Protein AF-A0A946TD52-F1 (afdb_monomer)

Foldseek 3Di:
DDDDDPPPCVVVVVPPDCDPCLADQLAPVQRHGLNNLLVVVVVPDQAPVSCCVVRVGCVPPNPSRVVSNVSSVVSVVVD

Radius o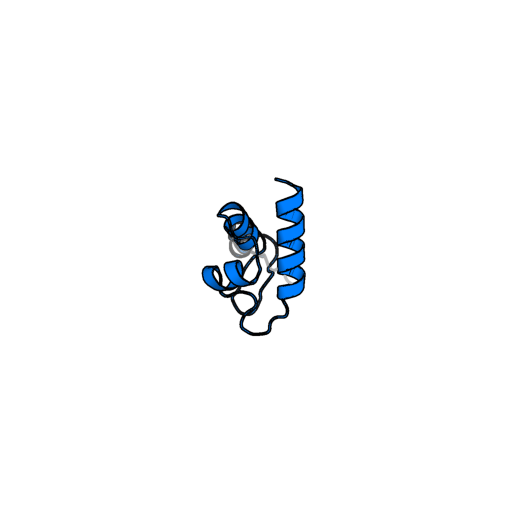f gyration: 19.47 Å; Cα contacts (8 Å, |Δi|>4): 72; chains: 1; bounding box: 36×58×21 Å

Nearest PDB structures (foldseek):
  6e6r-assembly1_A  TM=9.475E-01  e=3.234E-04  Pseudomonas aeruginosa
  4e6k-assembly1_G  TM=9.247E-01  e=7.553E-04  Pseudomonas aeruginosa PAO1
  6e6s-assembly2_B  TM=9.027E-01  e=1.227E-03  Pseudomonas aeruginosa

Solvent-accessible surface area (backbone atoms only — not comparable to full-atom values): 4946 Å² total; per-residue (Å²): 132,83,88,77,81,79,58,90,63,62,62,67,77,66,57,72,76,83,64,78,88,46,66,58,78,54,26,80,92,67,69,36,28,45,47,62,50,50,56,41,35,76,73,67,38,83,44,58,68,52,41,23,72,75,59,53,38,54,72,81,87,40,80,34,41,68,57,45,49,50,50,47,56,52,55,65,70,76,108

Secondary structure (DSSP, 8-state):
-------TTHHHHS---------SEEETTTTEEHHHHHHHHHTT--SHHHHHHHH-TTSSS-TTHHHHHHHHHHHHHH-

pLDDT: mean 81.09, std 13.6, range [47.0, 93.12]

Mean predicted aligned error: 10.3 Å

Structure (mmCIF, N/CA/C/O backbone):
data_AF-A0A946TD52-F1
#
_entry.id   AF-A0A946TD52-F1
#
loop_
_atom_site.group_PDB
_atom_site.id
_atom_site.type_symbol
_atom_site.label_atom_id
_atom_site.label_alt_id
_atom_site.label_comp_id
_atom_site.label_asym_id
_atom_site.label_entity_id
_atom_site.label_seq_id
_atom_site.pdbx_PDB_ins_code
_atom_site.Cartn_x
_atom_site.Cartn_y
_atom_site.Cartn_z
_atom_site.occupancy
_atom_site.B_iso_or_equiv
_atom_site.auth_seq_id
_atom_site.auth_comp_id
_atom_site.auth_asym_id
_atom_site.auth_atom_id
_atom_site.pdbx_PDB_model_num
ATOM 1 N N . LEU A 1 1 ? 21.838 50.567 11.291 1.00 47.00 1 LEU A N 1
ATOM 2 C CA . LEU A 1 1 ? 21.967 49.631 10.156 1.00 47.00 1 LEU A CA 1
ATOM 3 C C . LEU A 1 1 ? 20.563 49.183 9.823 1.00 47.00 1 LEU A C 1
ATOM 5 O O . LEU A 1 1 ? 19.855 48.800 10.742 1.00 47.00 1 LEU A O 1
ATOM 9 N N . PHE A 1 2 ? 20.163 49.439 8.584 1.00 47.69 2 PHE A N 1
ATOM 10 C CA . PHE A 1 2 ? 18.789 49.678 8.167 1.00 47.69 2 PHE A CA 1
ATOM 11 C C . PHE A 1 2 ? 17.832 48.502 8.404 1.00 47.69 2 PHE A C 1
ATOM 13 O O . PHE A 1 2 ? 18.150 47.348 8.138 1.00 47.69 2 PHE A O 1
ATOM 20 N N . ASP A 1 3 ? 16.672 48.893 8.924 1.00 57.00 3 ASP A N 1
ATOM 21 C CA . ASP A 1 3 ? 15.366 48.249 8.873 1.00 57.00 3 ASP A CA 1
ATOM 22 C C . ASP A 1 3 ? 15.040 47.924 7.403 1.00 57.00 3 ASP A C 1
ATOM 24 O O . ASP A 1 3 ? 14.850 48.844 6.610 1.00 57.00 3 ASP A O 1
ATOM 28 N N . GLU A 1 4 ? 15.083 46.649 7.003 1.00 59.19 4 GLU A N 1
ATOM 29 C CA . GLU A 1 4 ? 14.723 46.240 5.639 1.00 59.19 4 GLU A CA 1
ATOM 30 C C . GLU A 1 4 ? 13.379 45.510 5.682 1.00 59.19 4 GLU A C 1
ATOM 32 O O . GLU A 1 4 ? 13.249 44.363 6.118 1.00 59.19 4 GLU A O 1
ATOM 37 N N . GLN A 1 5 ? 12.360 46.274 5.301 1.00 58.41 5 GLN A N 1
ATOM 38 C CA . GLN A 1 5 ? 10.955 45.912 5.227 1.00 58.41 5 GLN A CA 1
ATOM 39 C C . GLN A 1 5 ? 10.759 44.711 4.292 1.00 58.41 5 GLN A C 1
ATOM 41 O O . GLN A 1 5 ? 10.836 44.828 3.072 1.00 58.41 5 GLN A O 1
ATOM 46 N N . VAL A 1 6 ? 10.460 43.545 4.867 1.00 62.69 6 VAL A N 1
ATOM 47 C CA . VAL A 1 6 ? 9.840 42.439 4.129 1.00 62.69 6 VAL A CA 1
ATOM 48 C C . VAL A 1 6 ? 8.418 42.879 3.780 1.00 62.69 6 VAL A C 1
ATOM 50 O O . VAL A 1 6 ? 7.528 42.856 4.632 1.00 62.69 6 VAL A O 1
ATOM 53 N N . ASP A 1 7 ? 8.212 43.331 2.542 1.00 64.06 7 ASP A N 1
ATOM 54 C CA . ASP A 1 7 ? 6.896 43.730 2.046 1.00 64.06 7 ASP A CA 1
ATOM 55 C C . ASP A 1 7 ? 5.873 42.598 2.234 1.00 64.06 7 ASP A C 1
ATOM 57 O O . ASP A 1 7 ? 6.159 41.419 1.993 1.00 64.06 7 ASP A O 1
ATOM 61 N N . GLY A 1 8 ? 4.654 42.967 2.648 1.00 57.84 8 GLY A N 1
ATOM 62 C CA . GLY A 1 8 ? 3.552 42.074 3.051 1.00 57.84 8 GLY A CA 1
ATOM 63 C C . GLY A 1 8 ? 3.076 41.054 2.005 1.00 57.84 8 GLY A C 1
ATOM 64 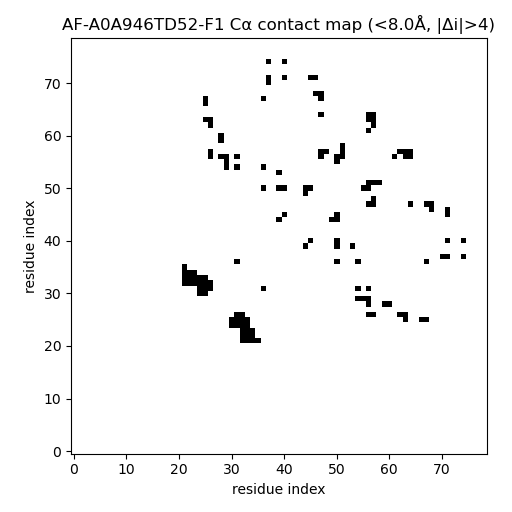O O . GLY A 1 8 ? 2.144 40.296 2.260 1.00 57.84 8 GLY A O 1
ATOM 65 N N . THR A 1 9 ? 3.720 40.998 0.841 1.00 62.91 9 THR A N 1
ATOM 66 C CA . THR A 1 9 ? 3.567 39.975 -0.198 1.00 62.91 9 THR A CA 1
ATOM 67 C C . THR A 1 9 ? 4.495 38.767 -0.030 1.00 62.91 9 THR A C 1
ATOM 69 O O . THR A 1 9 ? 4.308 37.770 -0.724 1.00 62.91 9 THR A O 1
ATOM 72 N N . TYR A 1 10 ? 5.463 38.793 0.894 1.00 63.50 10 TYR A N 1
ATOM 73 C CA . TYR A 1 10 ? 6.375 37.664 1.144 1.00 63.50 10 TYR A CA 1
ATOM 74 C C . TYR A 1 10 ? 5.646 36.408 1.660 1.00 63.50 10 TYR A C 1
ATOM 76 O O . TYR A 1 10 ? 5.994 35.281 1.308 1.00 63.50 10 TYR A O 1
ATOM 84 N N . TRP A 1 11 ? 4.553 36.586 2.409 1.00 62.88 11 TRP A N 1
ATOM 85 C CA . TRP A 1 11 ? 3.680 35.489 2.843 1.00 62.88 11 TRP A CA 1
ATOM 86 C C . TRP A 1 11 ? 2.868 34.846 1.717 1.00 62.88 11 TRP A C 1
ATOM 88 O O . TRP A 1 11 ? 2.515 33.673 1.813 1.00 62.88 11 TRP A O 1
ATOM 98 N N . SER A 1 12 ? 2.644 35.550 0.607 1.00 60.88 12 SER A N 1
ATOM 99 C CA . SER A 1 12 ? 1.936 34.981 -0.545 1.00 60.88 12 SER A CA 1
ATOM 100 C C . SER A 1 12 ? 2.764 33.922 -1.282 1.00 60.88 12 SER A C 1
ATOM 102 O O . SER A 1 12 ? 2.192 33.074 -1.959 1.00 60.88 12 SER A O 1
ATOM 104 N N . LEU A 1 13 ? 4.095 33.923 -1.126 1.00 63.06 13 LEU A N 1
ATOM 105 C CA . LEU A 1 13 ? 4.990 32.924 -1.728 1.00 63.06 13 LEU A CA 1
ATOM 106 C C . LEU A 1 13 ? 5.180 31.667 -0.862 1.00 63.06 13 LEU A C 1
ATOM 108 O O . LEU A 1 13 ? 5.494 30.607 -1.395 1.00 63.06 13 LEU A O 1
ATOM 112 N N . ILE A 1 14 ? 4.949 31.753 0.452 1.00 67.06 14 ILE A N 1
ATOM 113 C CA . ILE A 1 14 ? 4.896 30.587 1.356 1.00 67.06 14 ILE A CA 1
ATOM 114 C C . ILE A 1 14 ? 3.471 30.056 1.562 1.00 67.06 14 ILE A C 1
ATOM 116 O O . ILE A 1 14 ? 3.280 29.137 2.361 1.00 67.06 14 ILE A O 1
ATOM 120 N N . ALA A 1 15 ? 2.473 30.612 0.862 1.00 63.34 15 ALA A N 1
ATOM 121 C CA . ALA A 1 15 ? 1.115 30.087 0.846 1.00 63.34 15 ALA A CA 1
ATOM 122 C C . ALA A 1 15 ? 1.148 28.663 0.273 1.00 63.34 15 ALA A C 1
ATOM 124 O O . ALA A 1 15 ? 1.156 28.435 -0.938 1.00 63.34 15 ALA A O 1
ATOM 125 N N . SER A 1 16 ? 1.257 27.710 1.197 1.00 60.88 16 SER A N 1
ATOM 126 C CA . SER A 1 16 ? 1.392 26.287 0.945 1.00 60.88 16 SER A CA 1
ATOM 127 C C . SER A 1 16 ? 0.254 25.847 0.040 1.00 60.88 16 SER A C 1
ATOM 129 O O . SER A 1 16 ? -0.914 25.883 0.429 1.00 60.88 16 SER A O 1
ATOM 131 N N . SER A 1 17 ? 0.593 25.482 -1.197 1.00 62.84 17 SER A N 1
ATOM 132 C CA . SER A 1 17 ? -0.360 24.892 -2.124 1.00 62.84 17 SER A CA 1
ATOM 133 C C . SER A 1 17 ? -0.920 23.648 -1.453 1.00 62.84 17 SER A C 1
ATOM 135 O O . SER A 1 17 ? -0.187 22.680 -1.240 1.00 62.84 17 SER A O 1
ATOM 137 N N . SER A 1 18 ? -2.200 23.692 -1.099 1.00 63.34 18 SER A N 1
ATOM 138 C CA . SER A 1 18 ? -2.963 22.601 -0.509 1.00 63.34 18 SER A CA 1
ATOM 139 C C . SER A 1 18 ? -3.050 21.455 -1.515 1.00 63.34 18 SER A C 1
ATOM 141 O O . SER A 1 18 ? -4.032 21.279 -2.231 1.00 63.34 18 SER A O 1
ATOM 143 N N . LYS A 1 19 ? -1.962 20.684 -1.617 1.00 63.41 19 LYS A N 1
ATOM 144 C CA . LYS A 1 19 ? -1.977 19.392 -2.286 1.00 63.41 19 LYS A CA 1
ATOM 145 C C . LYS A 1 19 ? -2.953 18.501 -1.519 1.00 63.41 19 LYS A C 1
ATOM 147 O O . LYS A 1 19 ? -2.953 18.550 -0.287 1.00 63.41 19 LYS A O 1
ATOM 152 N N . PRO A 1 20 ? -3.779 17.711 -2.225 1.00 59.28 20 PRO A N 1
ATOM 153 C CA . PRO A 1 20 ? -4.655 16.756 -1.571 1.00 59.28 20 PRO A CA 1
ATOM 154 C C . PRO A 1 20 ? -3.808 15.886 -0.644 1.00 59.28 20 PRO A C 1
ATOM 156 O O . PRO A 1 20 ? -2.736 15.419 -1.036 1.00 59.28 20 PRO A O 1
ATOM 159 N N . ASP A 1 21 ? -4.270 15.736 0.594 1.00 68.06 21 ASP A N 1
ATOM 160 C CA . ASP A 1 21 ? -3.642 14.891 1.599 1.00 68.06 21 ASP A CA 1
ATOM 161 C C . ASP A 1 21 ? -3.606 13.458 1.060 1.00 68.06 21 ASP A C 1
ATOM 163 O O . ASP A 1 21 ? -4.613 12.753 1.065 1.00 68.06 21 ASP A O 1
ATOM 167 N N . GLN A 1 22 ? -2.462 13.067 0.504 1.00 72.38 22 GLN A N 1
ATOM 168 C CA . GLN A 1 22 ? -2.226 11.730 -0.035 1.00 72.38 22 GLN A CA 1
ATOM 169 C C . GLN A 1 22 ? -1.742 10.775 1.070 1.00 72.38 22 GLN A C 1
ATOM 171 O O . GLN A 1 22 ? -1.498 9.604 0.807 1.00 72.38 22 GLN A O 1
ATOM 176 N N . GLY A 1 23 ? -1.631 11.240 2.319 1.00 83.25 23 GLY A N 1
ATOM 177 C CA . GLY A 1 23 ? -1.071 10.463 3.419 1.00 83.25 23 GLY A CA 1
ATOM 178 C C . GLY A 1 23 ? 0.434 10.205 3.264 1.00 83.25 23 GLY A C 1
ATOM 179 O O . GLY A 1 23 ? 1.128 10.848 2.469 1.00 83.25 23 GLY A O 1
ATOM 180 N N . LYS A 1 24 ? 0.961 9.262 4.055 1.00 89.19 24 LYS A N 1
ATOM 181 C CA . LYS A 1 24 ? 2.387 8.903 4.076 1.00 89.19 24 LYS A CA 1
ATOM 182 C C . LYS A 1 24 ? 2.824 8.311 2.735 1.00 89.19 24 LYS A C 1
ATOM 184 O O . LYS A 1 24 ? 2.133 7.480 2.158 1.00 89.19 24 LYS A O 1
ATOM 189 N N . LEU A 1 25 ? 4.003 8.687 2.239 1.00 91.38 25 LEU A N 1
ATOM 190 C CA . LEU A 1 25 ? 4.595 8.029 1.071 1.00 91.38 25 LEU A CA 1
ATOM 191 C C . LEU A 1 25 ? 5.110 6.637 1.471 1.00 91.38 25 LEU A C 1
ATOM 193 O O . LEU A 1 25 ? 5.955 6.530 2.360 1.00 91.38 25 LEU A O 1
ATOM 197 N N . ILE A 1 26 ? 4.626 5.582 0.812 1.00 91.69 26 ILE A N 1
ATOM 198 C CA . ILE A 1 26 ? 4.985 4.189 1.127 1.00 91.69 26 ILE A CA 1
ATOM 199 C C . ILE A 1 26 ? 5.993 3.633 0.121 1.00 91.69 26 ILE A C 1
ATOM 201 O O . ILE A 1 26 ? 6.965 2.991 0.508 1.00 91.69 26 ILE A O 1
ATOM 205 N N . CYS A 1 27 ? 5.809 3.899 -1.175 1.00 93.12 27 CYS A N 1
ATOM 206 C CA . CYS A 1 27 ? 6.754 3.487 -2.211 1.00 93.12 27 CYS A CA 1
ATOM 207 C C . CYS A 1 27 ? 7.403 4.701 -2.870 1.00 93.12 27 CYS A C 1
ATOM 209 O O . CYS A 1 27 ? 6.772 5.385 -3.673 1.00 93.12 27 CYS A O 1
ATOM 211 N N . SER A 1 28 ? 8.689 4.927 -2.604 1.00 91.44 28 SER A N 1
ATOM 212 C CA . SER A 1 28 ? 9.427 6.040 -3.212 1.00 91.44 28 SER A CA 1
ATOM 213 C C . SER A 1 28 ? 9.721 5.841 -4.702 1.00 91.44 28 SER A C 1
ATOM 215 O O . SER A 1 28 ? 9.748 6.821 -5.439 1.00 91.44 28 SER A O 1
ATOM 217 N N . CYS A 1 29 ? 9.894 4.597 -5.168 1.00 92.81 29 CYS A N 1
ATOM 218 C CA . CYS A 1 29 ? 10.206 4.309 -6.576 1.00 92.81 29 CYS A CA 1
ATOM 219 C C . CYS A 1 29 ? 9.089 4.749 -7.526 1.00 92.81 29 CYS A C 1
ATOM 221 O O . CYS A 1 29 ? 9.358 5.362 -8.553 1.00 92.81 29 CYS A O 1
ATOM 223 N N . PHE A 1 30 ? 7.842 4.459 -7.156 1.00 90.31 30 PHE A N 1
ATOM 224 C CA . PHE A 1 30 ? 6.656 4.757 -7.966 1.00 90.31 30 PHE A CA 1
ATOM 225 C C . PHE A 1 30 ? 5.798 5.878 -7.369 1.00 90.31 30 PHE A C 1
ATOM 227 O O . PHE A 1 30 ? 4.707 6.148 -7.854 1.00 90.31 30 PHE A O 1
ATOM 234 N N . LYS A 1 31 ? 6.297 6.541 -6.316 1.00 91.31 31 LYS A N 1
ATOM 235 C CA . LYS A 1 31 ? 5.612 7.609 -5.571 1.00 91.31 31 LYS A CA 1
ATOM 236 C C . LYS A 1 31 ? 4.198 7.222 -5.119 1.00 91.31 31 LYS A C 1
ATOM 238 O O . LYS A 1 31 ? 3.276 8.028 -5.190 1.00 91.31 31 LYS A O 1
ATOM 243 N N . VAL A 1 32 ? 4.043 5.991 -4.638 1.00 91.75 32 VAL A N 1
ATOM 244 C CA . VAL A 1 32 ? 2.757 5.485 -4.143 1.00 91.75 32 VAL A CA 1
ATOM 245 C C . VAL A 1 32 ? 2.596 5.857 -2.679 1.00 91.75 32 VAL A C 1
ATOM 247 O O . VAL A 1 32 ? 3.483 5.607 -1.855 1.00 91.75 32 VAL A O 1
ATOM 250 N N . SER A 1 33 ? 1.458 6.461 -2.371 1.00 92.50 33 SER A N 1
ATOM 251 C CA . SER A 1 33 ? 1.088 6.903 -1.037 1.00 92.50 33 SER A CA 1
ATOM 252 C C . SER A 1 33 ? 0.211 5.872 -0.321 1.00 92.50 33 SER A C 1
ATOM 254 O O . SER A 1 33 ? -0.376 4.987 -0.943 1.00 92.50 33 SER A O 1
ATOM 256 N N . GLU A 1 34 ? 0.142 5.975 1.001 1.00 91.62 34 GLU A N 1
ATOM 257 C CA . GLU A 1 34 ? -0.662 5.110 1.862 1.00 91.62 34 GLU A CA 1
ATOM 258 C C . GLU A 1 34 ? -2.135 5.179 1.483 1.00 91.62 34 GLU A C 1
ATOM 260 O O . GLU A 1 34 ? -2.779 4.146 1.345 1.00 91.62 34 GLU A O 1
ATOM 265 N N . LYS A 1 35 ? -2.650 6.385 1.230 1.00 90.12 35 LYS A N 1
ATOM 266 C CA . LYS A 1 35 ? -4.057 6.578 0.888 1.00 90.12 35 LYS A CA 1
ATOM 267 C C . LYS A 1 35 ? -4.416 5.870 -0.413 1.00 90.12 35 LYS A C 1
ATOM 269 O O . LYS A 1 35 ? -5.392 5.139 -0.447 1.00 90.12 35 LYS A O 1
ATOM 274 N N . THR A 1 36 ? -3.555 5.973 -1.426 1.00 91.81 36 THR A N 1
ATOM 275 C CA . THR A 1 36 ? -3.730 5.252 -2.695 1.00 91.81 36 THR A CA 1
ATOM 276 C C . THR A 1 36 ? -3.688 3.733 -2.515 1.00 91.81 36 THR A C 1
ATOM 278 O O . THR A 1 36 ? -4.403 3.010 -3.204 1.00 91.81 36 THR A O 1
ATOM 281 N N . ILE A 1 37 ? -2.875 3.229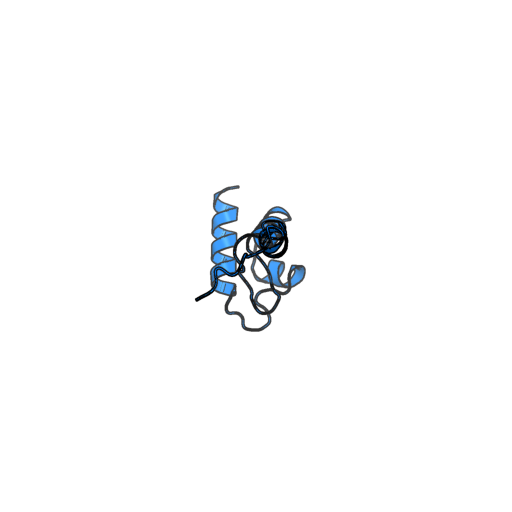 -1.582 1.00 91.38 37 ILE A N 1
ATOM 282 C CA . ILE A 1 37 ? -2.866 1.803 -1.235 1.00 91.38 37 ILE A CA 1
ATOM 283 C C . ILE A 1 37 ? -4.186 1.402 -0.573 1.00 91.38 37 ILE A C 1
ATOM 285 O O . ILE A 1 37 ? -4.754 0.387 -0.959 1.00 91.38 37 ILE A O 1
ATOM 289 N N . VAL A 1 38 ? -4.685 2.190 0.380 1.00 90.50 38 VAL A N 1
ATOM 290 C CA . VAL A 1 38 ? -5.970 1.936 1.048 1.00 90.50 38 VAL A CA 1
ATOM 291 C C . VAL A 1 38 ? -7.120 1.954 0.043 1.00 90.50 38 VAL A C 1
ATOM 293 O O . VAL A 1 38 ? -7.882 0.997 0.011 1.00 90.50 38 VAL A O 1
ATOM 296 N N . GLU A 1 39 ? -7.181 2.949 -0.844 1.00 91.00 39 GLU A N 1
ATOM 297 C CA . GLU A 1 39 ? -8.189 3.029 -1.913 1.00 91.00 39 GLU A CA 1
ATOM 298 C C . GLU A 1 39 ? -8.161 1.783 -2.817 1.00 91.00 39 GLU A C 1
ATOM 300 O O . GLU A 1 39 ? -9.202 1.244 -3.193 1.00 91.00 39 GLU A O 1
ATOM 305 N N . ALA A 1 40 ? -6.968 1.276 -3.143 1.00 91.38 40 ALA A N 1
ATOM 306 C CA . ALA A 1 40 ? -6.826 0.041 -3.908 1.00 91.38 40 ALA A CA 1
ATOM 307 C C . ALA A 1 40 ? -7.276 -1.199 -3.112 1.00 91.38 40 ALA A C 1
ATOM 309 O O . ALA A 1 40 ? -7.877 -2.110 -3.686 1.00 91.38 40 ALA A O 1
ATOM 310 N N . ILE A 1 41 ? -7.024 -1.235 -1.799 1.00 90.81 41 ILE A N 1
ATOM 311 C CA . ILE A 1 41 ? -7.497 -2.305 -0.909 1.00 90.81 41 ILE A CA 1
ATOM 312 C C . ILE A 1 41 ? -9.027 -2.296 -0.819 1.00 90.81 41 ILE A C 1
ATOM 314 O O . ILE A 1 41 ? -9.647 -3.347 -0.971 1.00 90.81 41 ILE A O 1
ATOM 318 N N . GLU A 1 42 ? -9.642 -1.123 -0.660 1.00 88.81 42 GLU A N 1
ATOM 319 C CA . GLU A 1 42 ? -11.099 -0.939 -0.688 1.00 88.81 42 GLU A CA 1
ATOM 320 C C . GLU A 1 42 ? -11.698 -1.334 -2.047 1.00 88.81 42 GLU A C 1
ATOM 322 O O . GLU A 1 42 ? -12.787 -1.902 -2.111 1.00 88.81 42 GLU A O 1
ATOM 327 N N . GLY A 1 43 ? -10.952 -1.124 -3.136 1.00 88.25 43 GLY A N 1
ATOM 328 C CA . GLY A 1 43 ? -11.273 -1.618 -4.477 1.00 88.25 43 GLY A CA 1
ATOM 329 C C . GLY A 1 43 ? -11.123 -3.136 -4.666 1.00 88.25 43 GLY A C 1
ATOM 330 O O . GLY A 1 43 ? -11.412 -3.642 -5.752 1.00 88.25 43 GLY A O 1
ATOM 331 N N . GLY A 1 44 ? -10.679 -3.871 -3.641 1.00 87.31 44 GLY A N 1
ATOM 332 C CA . GLY A 1 44 ? -10.570 -5.331 -3.636 1.00 87.31 44 GLY A CA 1
ATOM 333 C C . GLY A 1 44 ? -9.145 -5.885 -3.725 1.00 87.31 44 GLY A C 1
ATOM 334 O O . GLY A 1 44 ? -8.981 -7.095 -3.895 1.00 87.31 44 GLY A O 1
ATOM 335 N N . ALA A 1 45 ? -8.106 -5.049 -3.622 1.00 89.88 45 ALA A N 1
ATOM 336 C CA . ALA A 1 45 ? -6.730 -5.533 -3.565 1.00 89.88 45 ALA A CA 1
ATOM 337 C C . ALA A 1 45 ? -6.404 -6.122 -2.179 1.00 89.88 45 ALA A C 1
ATOM 339 O O . ALA A 1 45 ? -6.333 -5.418 -1.179 1.00 89.88 45 ALA A O 1
ATOM 340 N N . CYS A 1 46 ? -6.132 -7.422 -2.114 1.00 87.75 46 CYS A N 1
ATOM 341 C CA . CYS A 1 46 ? -5.836 -8.141 -0.870 1.00 87.75 46 CYS A CA 1
ATOM 342 C C . CYS A 1 46 ? -4.395 -8.669 -0.791 1.00 87.75 46 CYS A C 1
ATOM 344 O O . CYS A 1 46 ? -4.057 -9.442 0.104 1.00 87.75 46 CYS A O 1
ATOM 346 N N . SER A 1 47 ? -3.520 -8.279 -1.723 1.00 89.62 47 SER A N 1
ATOM 347 C CA . SER A 1 47 ? -2.123 -8.718 -1.737 1.00 89.62 47 SER A CA 1
ATOM 348 C C . SER A 1 47 ? -1.195 -7.681 -2.362 1.00 89.62 47 SER A C 1
ATOM 350 O O . SER A 1 47 ? -1.577 -6.969 -3.293 1.00 89.62 47 SER A O 1
ATOM 352 N N . ALA A 1 48 ? 0.065 -7.656 -1.914 1.00 88.19 48 ALA A N 1
ATOM 353 C CA . ALA A 1 48 ? 1.111 -6.817 -2.495 1.00 88.19 48 ALA A CA 1
ATOM 354 C C . ALA A 1 48 ? 1.283 -7.060 -4.007 1.00 88.19 48 ALA A C 1
ATOM 356 O O . ALA A 1 48 ? 1.603 -6.131 -4.739 1.00 88.19 48 ALA A O 1
ATOM 357 N N . ALA A 1 49 ? 1.015 -8.276 -4.496 1.00 88.44 49 ALA A N 1
ATOM 358 C CA . ALA A 1 49 ? 1.038 -8.572 -5.927 1.00 88.44 49 ALA A CA 1
ATOM 359 C C . ALA A 1 49 ? -0.080 -7.843 -6.694 1.00 88.44 49 ALA A C 1
ATOM 361 O O . ALA A 1 49 ? 0.180 -7.277 -7.752 1.00 88.44 49 ALA A O 1
ATOM 362 N N . GLN A 1 50 ? -1.305 -7.809 -6.159 1.00 89.50 50 GLN A N 1
ATOM 363 C CA . GLN A 1 50 ? -2.416 -7.069 -6.771 1.00 89.50 50 GLN A CA 1
ATOM 364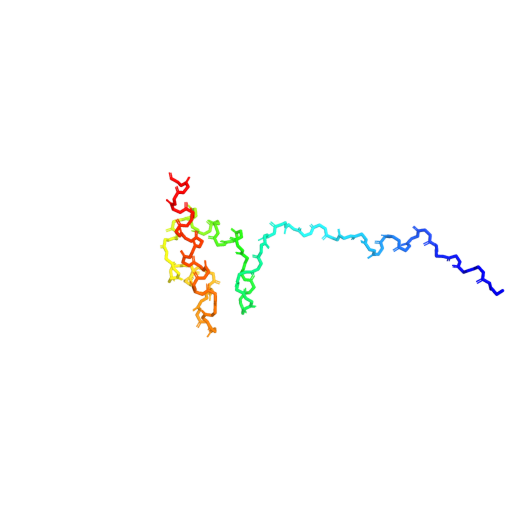 C C . GLN A 1 50 ? -2.173 -5.559 -6.721 1.00 89.50 50 GLN A C 1
ATOM 366 O O . GLN A 1 50 ? -2.362 -4.876 -7.725 1.00 89.50 50 GLN A O 1
ATOM 371 N N . LEU A 1 51 ? -1.664 -5.054 -5.594 1.00 90.44 51 LEU A N 1
ATOM 372 C CA . LEU A 1 51 ? -1.239 -3.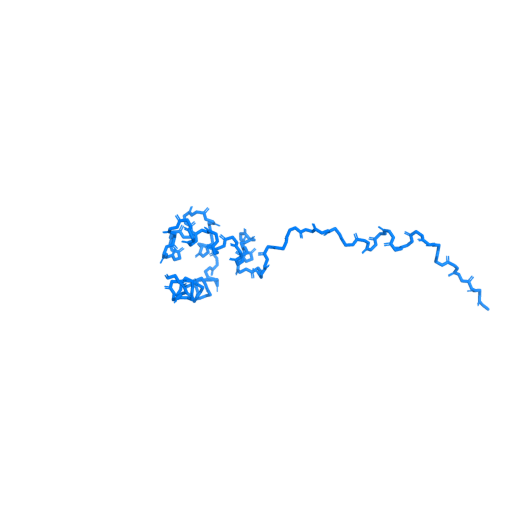658 -5.477 1.00 90.44 51 LEU A CA 1
ATOM 373 C C . LEU A 1 51 ? -0.090 -3.329 -6.438 1.00 90.44 51 LEU A C 1
ATOM 375 O O . LEU A 1 51 ? -0.056 -2.242 -6.999 1.00 90.44 51 LEU A O 1
ATOM 379 N N . GLY A 1 52 ? 0.827 -4.261 -6.693 1.00 90.06 52 GLY A N 1
ATOM 380 C CA . GLY A 1 52 ? 1.871 -4.112 -7.705 1.00 90.06 52 GLY A CA 1
ATOM 381 C C . GLY A 1 52 ? 1.327 -4.119 -9.137 1.00 90.06 52 GLY A C 1
ATOM 382 O O . GLY A 1 52 ? 1.827 -3.383 -9.977 1.00 90.06 52 GLY A O 1
ATOM 383 N N . GLN A 1 53 ? 0.276 -4.886 -9.428 1.00 89.44 53 GLN A N 1
ATOM 384 C CA . GLN A 1 53 ? -0.383 -4.859 -10.740 1.00 89.44 53 GLN A CA 1
ATOM 385 C C . GLN A 1 53 ? -1.132 -3.541 -10.982 1.00 89.44 53 GLN A C 1
ATOM 387 O O . GLN A 1 53 ? -1.103 -3.020 -12.092 1.00 89.44 53 GLN A O 1
ATOM 392 N N . GLN A 1 54 ? -1.772 -2.982 -9.950 1.00 89.88 54 GLN A N 1
ATOM 393 C CA . GLN A 1 54 ? -2.538 -1.736 -10.066 1.00 89.88 54 GLN A CA 1
ATOM 394 C C . GLN A 1 54 ? -1.676 -0.472 -9.937 1.00 89.88 54 GLN A C 1
ATOM 396 O O . GLN A 1 54 ? -1.841 0.471 -10.705 1.00 89.88 54 GLN A O 1
ATOM 401 N N . LEU A 1 55 ? -0.761 -0.445 -8.966 1.00 89.62 55 LEU A N 1
ATOM 402 C CA . LEU A 1 55 ? -0.002 0.741 -8.548 1.00 89.62 55 LEU A CA 1
ATOM 403 C C . LEU A 1 55 ? 1.504 0.626 -8.817 1.00 89.62 55 LEU A C 1
ATOM 405 O O . LEU A 1 55 ? 2.257 1.533 -8.471 1.00 89.62 55 LEU A O 1
ATOM 409 N N . GLN A 1 56 ? 1.981 -0.499 -9.360 1.00 89.81 56 GLN A N 1
ATOM 410 C CA . GLN A 1 56 ? 3.402 -0.780 -9.638 1.00 89.81 56 GLN A CA 1
ATOM 411 C C . GLN A 1 56 ? 4.314 -0.836 -8.398 1.00 89.81 56 GLN A C 1
ATOM 413 O O . GLN A 1 56 ? 5.496 -1.165 -8.505 1.00 89.81 56 GLN A O 1
ATOM 418 N N . CYS A 1 57 ? 3.787 -0.602 -7.195 1.00 88.69 57 CYS A N 1
ATOM 419 C CA . CYS A 1 57 ? 4.550 -0.662 -5.953 1.00 88.69 57 CYS A CA 1
ATOM 420 C C . CYS A 1 57 ? 5.083 -2.077 -5.648 1.00 88.69 57 CYS A C 1
ATOM 422 O O . CYS A 1 57 ? 4.487 -3.086 -6.011 1.00 88.69 57 CYS A O 1
ATOM 424 N N . GLY A 1 58 ? 6.246 -2.158 -4.993 1.00 84.75 58 GLY A N 1
ATOM 425 C CA . GLY A 1 58 ? 6.846 -3.437 -4.589 1.00 84.75 58 GLY A CA 1
ATOM 426 C C . GLY A 1 58 ? 7.550 -4.225 -5.701 1.00 84.75 58 GLY A C 1
ATOM 427 O O . GLY A 1 58 ? 8.096 -5.281 -5.415 1.00 84.75 58 GLY A O 1
ATOM 428 N N . THR A 1 59 ? 7.604 -3.719 -6.939 1.00 87.56 59 THR A N 1
ATOM 429 C CA . THR A 1 59 ? 8.207 -4.440 -8.083 1.00 87.56 59 THR A CA 1
ATOM 430 C C . THR A 1 59 ? 9.631 -4.000 -8.444 1.00 87.56 59 THR A C 1
ATOM 432 O O . THR A 1 59 ? 10.332 -4.723 -9.144 1.00 87.56 59 THR A O 1
ATOM 435 N N . ASN A 1 60 ? 10.075 -2.825 -7.978 1.00 85.56 60 ASN A N 1
ATOM 436 C CA . ASN A 1 60 ? 11.381 -2.253 -8.331 1.00 85.56 60 ASN A CA 1
ATOM 437 C C . ASN A 1 60 ? 12.465 -2.569 -7.285 1.00 85.56 60 ASN A C 1
ATOM 439 O O . ASN A 1 60 ? 13.293 -3.442 -7.506 1.00 85.56 60 ASN A O 1
ATOM 443 N N . CYS A 1 61 ? 12.457 -1.889 -6.135 1.00 90.81 61 CYS A N 1
ATOM 444 C CA . CYS A 1 61 ? 13.417 -2.142 -5.051 1.00 90.81 61 CYS A CA 1
ATOM 445 C C . CYS A 1 61 ? 12.873 -3.079 -3.959 1.00 90.81 61 CYS A C 1
ATOM 447 O O . CYS A 1 61 ? 13.631 -3.551 -3.118 1.00 90.81 61 CYS A O 1
ATOM 449 N N . GLY A 1 62 ? 11.553 -3.303 -3.929 1.00 87.94 62 GLY A N 1
ATOM 450 C CA . GLY A 1 62 ? 10.881 -4.181 -2.966 1.00 87.94 62 GLY A CA 1
ATOM 451 C C . GLY A 1 62 ? 10.846 -3.691 -1.510 1.00 87.94 62 GLY A C 1
ATOM 452 O O . GLY A 1 62 ? 10.236 -4.350 -0.674 1.00 87.94 62 GLY A O 1
ATOM 453 N N . SER A 1 63 ? 11.429 -2.535 -1.177 1.00 91.38 63 SER A N 1
ATOM 454 C CA . SER A 1 63 ? 11.526 -2.070 0.219 1.00 91.38 63 SER A CA 1
ATOM 455 C C . SER A 1 63 ? 10.174 -1.776 0.875 1.00 91.38 63 SER A C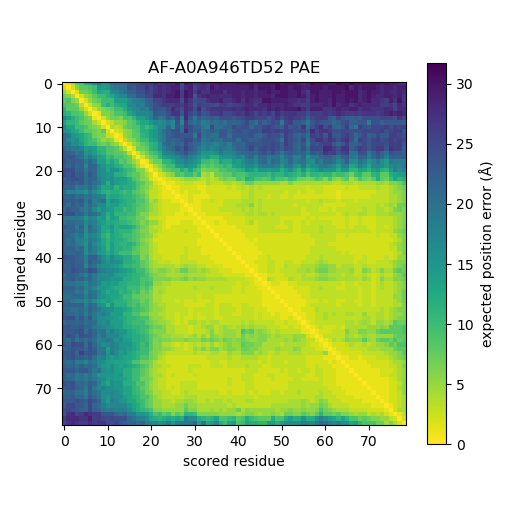 1
ATOM 457 O O . SER A 1 63 ? 10.046 -1.872 2.091 1.00 91.38 63 SER A O 1
ATOM 459 N N . CYS A 1 64 ? 9.150 -1.460 0.079 1.00 92.75 64 CYS A N 1
ATOM 460 C CA . CYS A 1 64 ? 7.800 -1.193 0.567 1.00 92.75 64 CYS A CA 1
ATOM 461 C C . CYS A 1 64 ? 6.944 -2.454 0.780 1.00 92.75 64 CYS A C 1
ATOM 463 O O . CYS A 1 64 ? 5.865 -2.341 1.350 1.00 92.75 64 CYS A O 1
ATOM 465 N N . ILE A 1 65 ? 7.387 -3.647 0.354 1.00 91.00 65 ILE A N 1
ATOM 466 C CA . ILE A 1 65 ? 6.626 -4.908 0.482 1.00 91.00 65 ILE A CA 1
ATOM 467 C C . ILE A 1 65 ? 6.221 -5.243 1.933 1.00 91.00 65 ILE A C 1
ATOM 469 O O . ILE A 1 65 ? 5.055 -5.590 2.139 1.00 91.00 65 ILE A O 1
ATOM 473 N N . PRO A 1 66 ? 7.106 -5.179 2.951 1.00 91.88 66 PRO A N 1
ATOM 474 C CA . PRO A 1 66 ? 6.694 -5.462 4.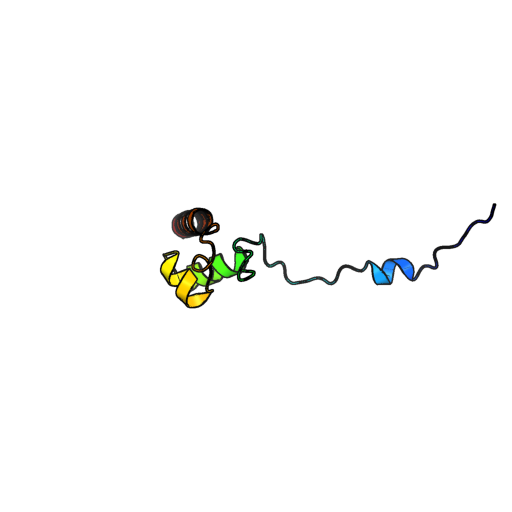329 1.00 91.88 66 PRO A CA 1
ATOM 475 C C . PRO A 1 66 ? 5.637 -4.469 4.828 1.00 91.88 66 PRO A C 1
ATOM 477 O O . PRO A 1 66 ? 4.668 -4.868 5.472 1.00 91.88 66 PRO A O 1
ATOM 480 N N . GLU A 1 67 ? 5.778 -3.191 4.471 1.00 92.50 67 GLU A N 1
ATOM 481 C CA . GLU A 1 67 ? 4.825 -2.144 4.843 1.00 92.50 67 GLU A CA 1
ATOM 482 C C . GLU A 1 67 ? 3.468 -2.341 4.147 1.00 92.50 67 GLU A C 1
ATOM 484 O O . GLU A 1 67 ? 2.430 -2.276 4.798 1.00 92.50 67 GLU A O 1
ATOM 489 N N . LEU A 1 68 ? 3.471 -2.685 2.853 1.00 91.19 68 LEU A N 1
ATOM 490 C CA . LEU A 1 68 ? 2.277 -3.037 2.076 1.00 91.19 68 LEU A CA 1
ATOM 491 C C . LEU A 1 68 ? 1.488 -4.175 2.732 1.00 91.19 68 LEU A C 1
ATOM 493 O O . LEU A 1 68 ? 0.281 -4.058 2.916 1.00 91.19 68 LEU A O 1
ATOM 497 N N . ASN A 1 69 ? 2.160 -5.263 3.119 1.00 90.94 69 ASN A N 1
ATOM 498 C CA . ASN A 1 69 ? 1.499 -6.390 3.784 1.00 90.94 69 ASN A CA 1
ATOM 499 C C . ASN A 1 69 ? 0.928 -6.002 5.155 1.00 90.94 69 ASN A C 1
ATOM 501 O O . ASN A 1 69 ? -0.156 -6.462 5.522 1.00 90.94 69 ASN A O 1
ATOM 505 N N . SER A 1 70 ? 1.634 -5.146 5.900 1.00 91.50 70 SER A N 1
ATOM 506 C CA . SER A 1 70 ? 1.138 -4.608 7.168 1.00 91.50 70 SER A CA 1
ATOM 507 C C . SER A 1 70 ? -0.135 -3.786 6.960 1.00 91.50 70 SER A C 1
ATOM 509 O O . SER A 1 70 ? -1.124 -4.029 7.649 1.00 91.50 70 SER A O 1
ATOM 511 N N . LEU A 1 71 ? -0.148 -2.885 5.971 1.00 90.31 71 LEU A N 1
ATOM 512 C CA . LEU A 1 71 ? -1.319 -2.076 5.621 1.00 90.31 71 LEU A CA 1
ATOM 513 C C . LEU A 1 71 ? -2.501 -2.946 5.190 1.00 90.31 71 LEU A C 1
ATOM 515 O O . LEU A 1 71 ? -3.583 -2.787 5.737 1.00 90.31 71 LEU A O 1
ATOM 519 N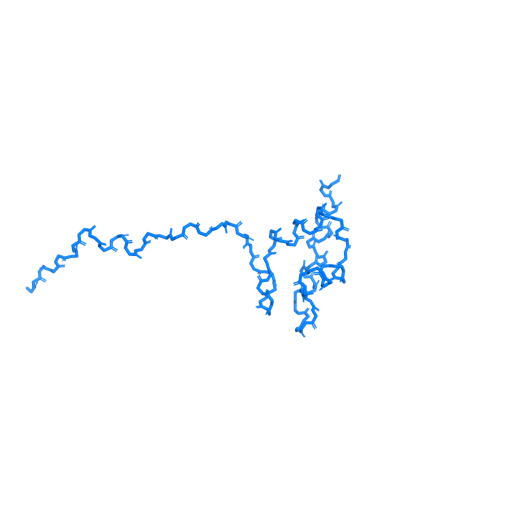 N . ILE A 1 72 ? -2.290 -3.925 4.304 1.00 90.38 72 ILE A N 1
ATOM 520 C CA . ILE A 1 72 ? -3.337 -4.879 3.901 1.00 90.38 72 ILE A CA 1
ATOM 521 C C . ILE A 1 72 ? -3.927 -5.586 5.125 1.00 90.38 72 ILE A C 1
ATOM 523 O O . ILE A 1 72 ? -5.141 -5.643 5.289 1.00 90.38 72 ILE A O 1
ATOM 527 N N . THR A 1 73 ? -3.074 -6.098 6.013 1.00 90.69 73 THR A N 1
ATOM 528 C CA . THR A 1 73 ? -3.522 -6.806 7.221 1.00 90.69 73 THR A CA 1
ATOM 529 C C . THR A 1 73 ? -4.303 -5.885 8.161 1.00 90.69 73 THR A C 1
ATOM 531 O O . THR A 1 73 ? -5.273 -6.317 8.781 1.00 90.69 73 THR A O 1
ATOM 534 N N . GLN A 1 74 ? -3.888 -4.622 8.280 1.00 89.69 74 GLN A N 1
ATOM 535 C CA . GLN A 1 74 ? -4.578 -3.619 9.090 1.00 89.69 74 GLN A CA 1
ATOM 536 C C . GLN A 1 74 ? -5.934 -3.243 8.487 1.00 89.69 74 GLN A C 1
ATOM 538 O O . GLN A 1 74 ? -6.932 -3.280 9.200 1.00 89.69 74 GLN A O 1
ATOM 543 N N . SER A 1 75 ? -5.993 -2.957 7.186 1.00 87.56 75 SER A N 1
ATOM 544 C CA . SER A 1 75 ? -7.234 -2.634 6.477 1.00 87.56 75 SER A CA 1
ATOM 545 C C . SER A 1 75 ? -8.235 -3.790 6.524 1.00 87.56 75 SER A C 1
ATOM 547 O O . SER A 1 75 ? -9.397 -3.567 6.838 1.00 87.56 75 SER A O 1
ATOM 549 N N . LEU A 1 76 ? -7.787 -5.036 6.324 1.00 83.38 76 LEU A N 1
ATOM 550 C CA . LEU A 1 76 ? -8.646 -6.227 6.412 1.00 83.38 76 LEU A CA 1
ATOM 551 C C . LEU A 1 76 ? -9.142 -6.530 7.833 1.00 83.38 76 LEU A C 1
ATOM 553 O O . LEU A 1 76 ? -10.108 -7.265 7.989 1.00 83.38 76 LEU A O 1
ATOM 557 N N . ARG A 1 77 ? -8.485 -6.011 8.877 1.00 80.81 77 ARG A N 1
ATOM 558 C CA . ARG A 1 77 ? -8.948 -6.159 10.267 1.00 80.81 77 ARG A CA 1
ATOM 559 C C . ARG A 1 77 ? -10.057 -5.161 10.620 1.00 80.81 77 ARG A C 1
ATOM 561 O O . ARG A 1 77 ? -10.763 -5.376 11.601 1.00 80.81 77 ARG A O 1
ATOM 568 N N . LEU A 1 78 ? -10.153 -4.057 9.882 1.00 67.50 78 LEU A N 1
ATOM 569 C CA . LEU A 1 78 ? -11.086 -2.961 10.152 1.00 67.50 78 LEU A CA 1
ATOM 570 C C . LEU A 1 78 ? -12.372 -3.032 9.309 1.00 67.50 78 LEU A C 1
ATOM 572 O O . LEU A 1 78 ? -13.281 -2.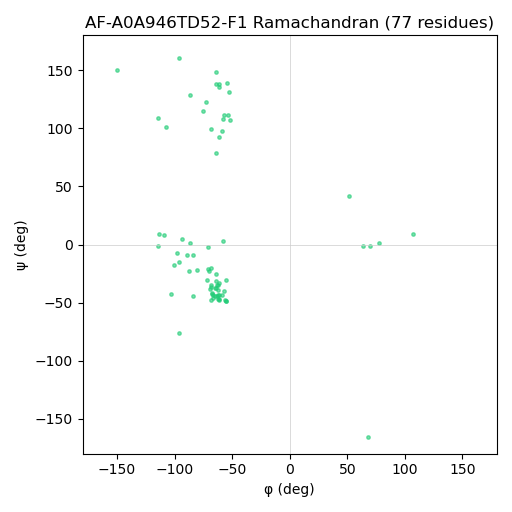244 9.565 1.00 67.50 78 LEU A O 1
ATOM 576 N N . ALA A 1 79 ? -12.439 -3.951 8.342 1.00 55.38 79 ALA A N 1
ATOM 577 C CA . ALA A 1 79 ? -13.609 -4.247 7.511 1.00 55.38 79 ALA A CA 1
ATOM 578 C C . ALA A 1 79 ? -14.396 -5.446 8.061 1.00 55.38 79 ALA A C 1
ATOM 580 O O . ALA A 1 79 ? -15.643 -5.414 7.969 1.00 55.38 79 ALA A O 1
#

Sequence (79 aa):
LFDEQVDGTYWSLIASSSKPDQGKLICSCFKVSEKTIVEAIEGGACSAAQLGQQLQCGTNCGSCIPELNSLITQSLRLA